Protein AF-R6Y1Z9-F1 (afdb_monomer_lite)

Radius of gyration: 27.14 Å; chains: 1; bounding box: 73×49×58 Å

pLDDT: mean 74.86, std 20.72, range [34.72, 96.06]

Secondary structure (DSSP, 8-state):
--HHHHHHHHHHHHTS---PPPP----GGGS-HHHHHHHHHSPTT-EEEEE-SS-EEEEEPPPHHHHHHHHHH-HHHHHHHHHHHHHHHHHHHHHHHHHH-TT----HHHHTTS-GGGT---TTSTT------------------------------------PPP----

Structure (mmCIF, N/CA/C/O backbone):
data_AF-R6Y1Z9-F1
#
_entry.id   AF-R6Y1Z9-F1
#
loop_
_atom_site.group_PDB
_atom_site.id
_atom_site.type_symbol
_atom_site.label_atom_id
_atom_site.label_alt_id
_atom_site.label_comp_id
_atom_site.label_asym_id
_atom_site.label_entity_id
_atom_site.label_seq_id
_atom_site.pdbx_PDB_ins_code
_atom_site.Cartn_x
_atom_site.Cartn_y
_atom_site.Cartn_z
_atom_site.occupancy
_atom_site.B_iso_or_equiv
_atom_site.auth_seq_id
_atom_site.auth_comp_id
_atom_site.auth_asym_id
_atom_site.auth_atom_id
_atom_site.pdbx_PDB_model_num
ATOM 1 N N . MET A 1 1 ? 20.986 -2.653 -18.087 1.00 69.12 1 MET A N 1
ATOM 2 C CA . MET A 1 1 ? 19.644 -2.172 -18.430 1.00 69.12 1 MET A CA 1
ATOM 3 C C . MET A 1 1 ? 18.737 -2.356 -17.237 1.00 69.12 1 MET A C 1
ATOM 5 O O . MET A 1 1 ? 18.150 -3.416 -17.048 1.00 69.12 1 MET A O 1
ATOM 9 N N . THR A 1 2 ? 18.732 -1.344 -16.380 1.00 83.06 2 THR A N 1
ATOM 10 C CA . THR A 1 2 ? 17.715 -1.120 -15.355 1.00 83.06 2 THR A CA 1
ATOM 11 C C . THR A 1 2 ? 16.434 -0.593 -16.012 1.00 83.06 2 THR A C 1
ATOM 13 O O . THR A 1 2 ? 16.417 -0.271 -17.202 1.00 83.06 2 THR A O 1
ATOM 16 N N . VAL A 1 3 ? 15.352 -0.484 -15.237 1.00 83.31 3 VAL A N 1
ATOM 17 C CA . VAL A 1 3 ? 14.101 0.124 -15.722 1.00 83.31 3 VAL A CA 1
ATOM 18 C C . VAL A 1 3 ? 14.282 1.625 -15.990 1.00 83.31 3 VAL A C 1
ATOM 20 O O . VAL A 1 3 ? 13.736 2.124 -16.967 1.00 83.31 3 VAL A O 1
ATOM 23 N N . SER A 1 4 ? 15.107 2.319 -15.194 1.00 85.56 4 SER A N 1
ATOM 24 C CA . SER A 1 4 ? 15.454 3.726 -15.436 1.00 85.56 4 SER A CA 1
ATOM 25 C C . SER A 1 4 ? 16.237 3.905 -16.741 1.00 85.56 4 SER A C 1
ATOM 27 O O . SER A 1 4 ? 15.819 4.693 -17.576 1.00 85.56 4 SER A O 1
ATOM 29 N N . GLU A 1 5 ? 17.283 3.099 -16.986 1.00 87.75 5 GLU A N 1
ATOM 30 C CA . GLU A 1 5 ? 18.050 3.128 -18.246 1.00 87.75 5 GLU A CA 1
ATOM 31 C C . GLU A 1 5 ? 17.131 2.913 -19.465 1.00 87.75 5 GLU A C 1
ATOM 33 O O . GLU A 1 5 ? 17.271 3.592 -20.476 1.00 87.75 5 GLU A O 1
ATOM 38 N N . ALA A 1 6 ? 16.147 2.009 -19.365 1.00 86.06 6 ALA A N 1
ATOM 39 C CA . ALA A 1 6 ? 15.175 1.775 -20.434 1.00 86.06 6 ALA A CA 1
ATOM 40 C C . ALA A 1 6 ? 14.177 2.932 -20.636 1.00 86.06 6 ALA A C 1
ATOM 42 O O . ALA A 1 6 ? 13.773 3.195 -21.770 1.00 86.06 6 ALA A O 1
ATOM 43 N N . ALA A 1 7 ? 13.782 3.625 -19.565 1.00 86.69 7 ALA A N 1
ATOM 44 C CA . ALA A 1 7 ? 12.929 4.808 -19.650 1.00 86.69 7 ALA A CA 1
ATOM 45 C C . ALA A 1 7 ? 13.679 6.015 -20.238 1.00 86.69 7 ALA A C 1
ATOM 47 O O . ALA A 1 7 ? 13.132 6.718 -21.087 1.00 86.69 7 ALA A O 1
ATOM 48 N N . ASP A 1 8 ? 14.942 6.208 -19.849 1.00 89.81 8 ASP A N 1
ATOM 49 C CA . ASP A 1 8 ? 15.810 7.281 -20.341 1.00 89.81 8 ASP A CA 1
ATOM 50 C C . ASP A 1 8 ? 16.142 7.102 -21.835 1.00 89.81 8 ASP A C 1
ATOM 52 O O . ASP A 1 8 ? 16.093 8.069 -22.602 1.00 89.81 8 ASP A O 1
ATOM 56 N N . ASP A 1 9 ? 16.402 5.865 -22.278 1.00 90.31 9 ASP A N 1
ATOM 57 C CA . ASP A 1 9 ? 16.591 5.531 -23.696 1.00 90.31 9 ASP A CA 1
ATOM 58 C C . ASP A 1 9 ? 15.307 5.784 -24.512 1.00 90.31 9 ASP A C 1
ATOM 60 O O . ASP A 1 9 ? 15.360 6.399 -25.580 1.00 90.31 9 ASP A O 1
ATOM 64 N N . TYR A 1 10 ? 14.134 5.381 -24.003 1.00 86.62 10 TYR A N 1
ATOM 65 C CA . TYR A 1 10 ? 12.846 5.627 -24.667 1.00 86.62 10 TYR A CA 1
ATOM 66 C C . TYR A 1 10 ? 12.502 7.124 -24.754 1.00 86.62 10 TYR A C 1
ATOM 68 O O . TYR A 1 10 ? 12.060 7.607 -25.801 1.00 86.62 10 TYR A O 1
ATOM 76 N N . ALA A 1 11 ? 12.738 7.884 -23.681 1.00 89.81 11 ALA A N 1
ATOM 77 C CA . ALA A 1 11 ? 12.583 9.336 -23.672 1.00 89.81 11 ALA A CA 1
ATOM 78 C C . ALA A 1 11 ? 13.521 10.000 -24.693 1.00 89.81 11 ALA A C 1
ATOM 80 O O . ALA A 1 11 ? 13.088 10.841 -25.483 1.00 89.81 11 ALA A O 1
ATOM 81 N N . SER A 1 12 ? 14.778 9.554 -24.754 1.00 90.44 12 SER A N 1
ATOM 82 C CA . SER A 1 12 ? 15.770 10.043 -25.717 1.00 90.44 12 SER A CA 1
ATOM 83 C C . SER A 1 12 ? 15.361 9.771 -27.170 1.00 90.44 12 SER A C 1
ATOM 85 O O . SER A 1 12 ? 15.440 10.673 -28.006 1.00 90.44 12 SER A O 1
ATOM 87 N N . GLU A 1 13 ? 14.873 8.565 -27.486 1.00 92.12 13 GLU A N 1
ATOM 88 C CA . GLU A 1 13 ? 14.412 8.212 -28.838 1.00 92.12 13 GLU A CA 1
ATOM 89 C C . GLU A 1 13 ? 13.140 8.979 -29.244 1.00 92.12 13 GLU A C 1
ATOM 91 O O . GLU A 1 13 ? 12.995 9.386 -30.399 1.00 92.12 13 GLU A O 1
ATOM 96 N N . THR A 1 14 ? 12.246 9.257 -28.291 1.00 88.19 14 THR A N 1
ATOM 97 C CA . THR A 1 14 ? 11.011 10.028 -28.526 1.00 88.19 14 THR A CA 1
ATOM 98 C C . THR A 1 14 ? 11.185 11.549 -28.426 1.00 88.19 14 THR A C 1
ATOM 100 O O . THR A 1 14 ? 10.237 12.284 -28.704 1.00 88.19 14 THR A O 1
ATOM 103 N N . SER A 1 15 ? 12.388 12.044 -28.096 1.00 87.81 15 SER A N 1
ATOM 104 C CA . SER A 1 15 ? 12.664 13.464 -27.793 1.00 87.81 15 SER A CA 1
ATOM 105 C C . SER A 1 15 ? 11.806 14.035 -26.648 1.00 87.81 15 SER A C 1
ATOM 107 O O . SER A 1 15 ? 11.467 15.220 -26.651 1.00 87.81 15 SER A O 1
ATOM 109 N N . GLY A 1 16 ? 11.440 13.180 -25.691 1.00 85.50 16 GLY A N 1
ATOM 110 C CA . GLY A 1 16 ? 10.724 13.523 -24.463 1.00 85.50 16 GLY A CA 1
ATOM 111 C C . GLY A 1 16 ? 11.633 13.559 -23.230 1.00 85.50 16 GLY A C 1
ATOM 112 O O . GLY A 1 16 ? 12.857 13.501 -23.329 1.00 85.50 16 GLY A O 1
ATOM 113 N N . GLU A 1 17 ? 11.011 13.637 -22.056 1.00 87.12 17 GLU A N 1
ATOM 114 C CA . GLU A 1 17 ? 11.666 13.509 -20.749 1.00 87.12 17 GLU A CA 1
ATOM 115 C C . GLU A 1 17 ? 11.282 12.170 -20.103 1.00 87.12 17 GLU A C 1
ATOM 117 O O . GLU A 1 17 ? 10.195 11.639 -20.347 1.00 87.12 17 GLU A O 1
ATOM 122 N N . SER A 1 18 ? 12.185 11.605 -19.301 1.00 86.44 18 SER A N 1
ATOM 123 C CA . SER A 1 18 ? 11.963 10.336 -18.606 1.00 86.44 18 SER A CA 1
ATOM 124 C C . SER A 1 18 ? 10.946 10.520 -17.482 1.00 86.44 18 SER A C 1
ATOM 126 O O . SER A 1 18 ? 11.210 11.196 -16.492 1.00 86.44 18 SER A O 1
ATOM 128 N N . THR A 1 19 ? 9.772 9.902 -17.616 1.00 86.38 19 THR A N 1
ATOM 129 C CA . THR A 1 19 ? 8.718 9.914 -16.586 1.00 86.38 19 THR A CA 1
ATOM 130 C C . THR A 1 19 ? 8.829 8.716 -15.637 1.00 86.38 19 THR A C 1
ATOM 132 O O . THR A 1 19 ? 7.817 8.224 -15.132 1.00 86.38 19 THR A O 1
ATOM 135 N N . TYR A 1 20 ? 10.037 8.177 -15.449 1.00 87.06 20 TYR A N 1
ATOM 136 C CA . TYR A 1 20 ? 10.275 7.064 -14.537 1.00 87.06 20 TYR A CA 1
ATOM 1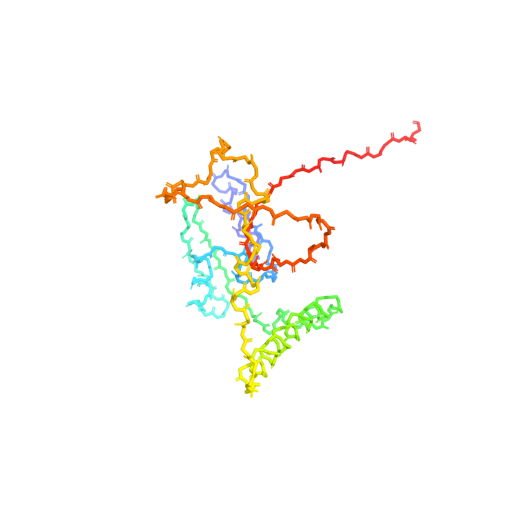37 C C . TYR A 1 20 ? 10.165 7.530 -13.084 1.00 87.06 20 TYR A C 1
ATOM 139 O O . TYR A 1 20 ? 10.922 8.389 -12.632 1.00 87.06 20 TYR A O 1
ATOM 147 N N . TYR A 1 21 ? 9.257 6.908 -12.337 1.00 83.69 21 TYR A N 1
ATOM 148 C CA . TYR A 1 21 ? 9.180 7.050 -10.890 1.00 83.69 21 TYR A CA 1
ATOM 149 C C . TYR A 1 21 ? 9.884 5.868 -10.229 1.00 83.69 21 TYR A C 1
ATOM 151 O O . TYR A 1 21 ? 9.638 4.711 -10.579 1.00 83.69 21 TYR A O 1
ATOM 159 N N . GLN A 1 22 ? 10.756 6.157 -9.262 1.00 84.50 22 GLN A N 1
ATOM 160 C CA . GLN A 1 22 ? 11.316 5.119 -8.403 1.00 84.50 22 GLN A CA 1
ATOM 161 C C . GLN A 1 22 ? 10.170 4.440 -7.627 1.00 84.50 22 GLN A C 1
ATOM 163 O O . GLN A 1 22 ? 9.265 5.141 -7.167 1.00 84.50 22 GLN A O 1
ATOM 168 N N . PRO A 1 23 ? 10.183 3.103 -7.471 1.00 82.88 23 PRO A N 1
ATOM 169 C CA . PRO A 1 23 ? 9.193 2.419 -6.654 1.00 82.88 23 PRO A CA 1
ATOM 170 C C . PRO A 1 23 ? 9.192 2.935 -5.214 1.00 82.88 23 PRO A C 1
ATOM 172 O O . PRO A 1 23 ? 10.250 3.198 -4.647 1.00 82.88 23 PRO A O 1
ATOM 175 N N . SER A 1 24 ? 7.999 3.042 -4.637 1.00 77.56 24 SER A N 1
ATOM 176 C CA . SER A 1 24 ? 7.768 3.407 -3.241 1.00 77.56 24 SER A CA 1
ATOM 177 C C . SER A 1 24 ? 6.552 2.631 -2.734 1.00 77.56 24 SER A C 1
ATOM 179 O O . SER A 1 24 ? 5.580 2.508 -3.491 1.00 77.56 24 SER A O 1
ATOM 181 N N . PRO A 1 25 ? 6.552 2.131 -1.487 1.00 78.62 25 PRO A N 1
ATOM 182 C CA . PRO A 1 25 ? 5.329 1.656 -0.856 1.00 78.62 25 PRO A CA 1
ATOM 183 C C . PRO A 1 25 ? 4.343 2.824 -0.709 1.00 78.62 25 PRO A C 1
ATOM 185 O O . PRO A 1 25 ? 4.727 3.929 -0.326 1.00 78.62 25 PRO A O 1
ATOM 188 N N . THR A 1 26 ? 3.072 2.575 -1.028 1.00 79.69 26 THR A N 1
ATOM 189 C CA . THR A 1 26 ? 1.969 3.545 -0.942 1.00 79.69 26 THR A CA 1
ATOM 190 C C . THR A 1 26 ? 0.683 2.777 -0.639 1.00 79.69 26 THR A C 1
ATOM 192 O O . THR A 1 26 ? 0.425 1.749 -1.266 1.00 79.69 26 THR A O 1
ATOM 195 N N . LYS A 1 27 ? -0.139 3.254 0.308 1.00 81.56 27 LYS A N 1
ATOM 196 C CA . LYS A 1 27 ? -1.437 2.626 0.623 1.00 81.56 27 LYS A CA 1
ATOM 197 C C . LYS A 1 27 ? -2.369 2.690 -0.596 1.00 81.56 27 LYS A C 1
ATOM 199 O O . LYS A 1 27 ? -2.419 3.721 -1.264 1.00 81.56 27 LYS A O 1
ATOM 204 N N . GLY A 1 28 ? -3.145 1.632 -0.851 1.00 82.31 28 GLY A N 1
ATOM 205 C CA . GLY A 1 28 ? -4.017 1.526 -2.035 1.00 82.31 28 GLY A CA 1
ATOM 206 C C . GLY A 1 28 ? -5.041 2.662 -2.184 1.00 82.31 28 GLY A C 1
ATOM 207 O O . GLY A 1 28 ? -5.359 3.062 -3.296 1.00 82.31 28 GLY A O 1
ATOM 208 N N . GLU A 1 29 ? -5.483 3.245 -1.071 1.00 84.19 29 GLU A N 1
ATOM 209 C CA . GLU A 1 29 ? -6.355 4.430 -1.014 1.00 84.19 29 GLU A CA 1
ATOM 210 C C . GLU A 1 29 ? -5.736 5.717 -1.607 1.00 84.19 29 GLU A C 1
ATOM 212 O O . GLU A 1 29 ? -6.463 6.635 -1.976 1.00 84.19 29 GLU A O 1
ATOM 217 N N . ASN A 1 30 ? -4.403 5.791 -1.715 1.00 87.69 30 ASN A N 1
ATOM 218 C CA . ASN A 1 30 ? -3.671 6.953 -2.233 1.00 87.69 30 ASN A CA 1
ATOM 219 C C . ASN A 1 30 ? -3.324 6.836 -3.731 1.00 87.69 30 ASN A C 1
ATOM 221 O O . ASN A 1 30 ? -2.667 7.722 -4.280 1.00 87.69 30 ASN A O 1
ATOM 225 N N . ILE A 1 31 ? -3.754 5.763 -4.405 1.00 88.75 31 ILE A N 1
ATOM 226 C CA . ILE A 1 31 ? -3.643 5.601 -5.862 1.00 88.75 31 ILE A CA 1
ATOM 227 C C . ILE A 1 31 ? -5.034 5.530 -6.499 1.00 88.75 31 ILE A C 1
ATOM 229 O O . ILE A 1 31 ? -6.026 5.224 -5.842 1.00 88.75 31 ILE A O 1
ATOM 233 N N . THR A 1 32 ? -5.130 5.829 -7.795 1.00 91.69 32 THR A N 1
ATOM 234 C CA . THR A 1 32 ? -6.407 5.717 -8.510 1.00 91.69 32 THR A CA 1
ATOM 235 C C . THR A 1 32 ? -6.843 4.255 -8.621 1.00 91.69 32 THR A C 1
ATOM 237 O O . THR A 1 32 ? -6.014 3.354 -8.776 1.00 91.69 32 THR A O 1
ATOM 240 N N . SER A 1 33 ? -8.157 4.022 -8.594 1.00 92.62 33 SER A N 1
ATOM 241 C CA . SER A 1 33 ? -8.781 2.696 -8.710 1.00 92.62 33 SER A CA 1
ATOM 242 C C . SER A 1 33 ? -8.247 1.869 -9.882 1.00 92.62 33 SER A C 1
ATOM 244 O O . SER A 1 33 ? -7.999 0.677 -9.748 1.00 92.62 33 SER A O 1
ATOM 246 N N . GLU A 1 34 ? -8.018 2.511 -11.021 1.00 94.12 34 GLU A N 1
ATOM 247 C CA . GLU A 1 34 ? -7.528 1.914 -12.257 1.00 94.12 34 GLU A CA 1
ATOM 248 C C . GLU A 1 34 ? -6.103 1.359 -12.101 1.00 94.12 34 GLU A C 1
ATOM 250 O O . GLU A 1 34 ? -5.798 0.287 -12.622 1.00 94.12 34 GLU A O 1
ATOM 255 N N . LEU A 1 35 ? -5.245 2.052 -11.340 1.00 91.75 35 LEU A N 1
ATOM 256 C CA . LEU A 1 35 ? -3.895 1.586 -11.015 1.00 91.75 35 LEU A CA 1
ATOM 257 C C . LEU A 1 35 ? -3.933 0.482 -9.950 1.00 91.75 35 LEU A C 1
ATOM 259 O O . LEU A 1 35 ? -3.214 -0.507 -10.083 1.00 91.75 35 LEU A O 1
ATOM 263 N N . ALA A 1 36 ? -4.793 0.616 -8.935 1.00 92.00 36 ALA A N 1
ATOM 264 C CA . ALA A 1 36 ? -4.970 -0.395 -7.892 1.00 92.00 36 ALA A CA 1
ATOM 265 C C . ALA A 1 36 ? -5.436 -1.736 -8.482 1.00 92.00 36 ALA A C 1
ATOM 267 O O . ALA A 1 36 ? -4.755 -2.746 -8.321 1.00 92.00 36 ALA A O 1
ATOM 268 N N . THR A 1 37 ? -6.523 -1.739 -9.258 1.00 93.31 37 THR A N 1
ATOM 269 C CA . THR A 1 37 ? -7.054 -2.944 -9.915 1.00 93.31 37 THR A CA 1
ATOM 270 C C . THR A 1 37 ? -6.049 -3.570 -10.888 1.00 93.31 37 THR A C 1
ATOM 272 O O . THR A 1 37 ? -5.957 -4.795 -10.976 1.00 93.31 37 THR A O 1
ATOM 275 N N . ALA A 1 38 ? -5.256 -2.761 -11.600 1.00 93.94 38 ALA A N 1
ATOM 276 C CA . ALA A 1 38 ? -4.203 -3.278 -12.472 1.00 93.94 38 ALA A CA 1
ATOM 277 C C . ALA A 1 38 ? -3.056 -3.947 -11.682 1.00 93.94 38 ALA A C 1
ATOM 279 O O . ALA A 1 38 ? -2.581 -5.004 -12.092 1.00 93.94 38 ALA A O 1
ATOM 280 N N . LEU A 1 39 ? -2.648 -3.396 -10.531 1.00 92.00 39 LEU A N 1
ATOM 281 C CA . LEU A 1 39 ? -1.661 -4.027 -9.640 1.00 92.00 39 LEU A CA 1
ATOM 282 C C . LEU A 1 39 ? -2.204 -5.282 -8.945 1.00 92.00 39 LEU A C 1
ATOM 284 O O . LEU A 1 39 ? -1.463 -6.247 -8.761 1.00 92.00 39 LEU A O 1
ATOM 288 N N . GLU A 1 40 ? -3.480 -5.305 -8.566 1.00 91.12 40 GLU A N 1
ATOM 289 C CA . GLU A 1 40 ? -4.129 -6.490 -7.994 1.00 91.12 40 GLU A CA 1
ATOM 290 C C . GLU A 1 40 ? -4.138 -7.653 -8.991 1.00 91.12 40 GLU A C 1
ATOM 292 O O . GLU A 1 40 ? -3.759 -8.765 -8.622 1.00 91.12 40 GLU A O 1
ATOM 297 N N . GLY A 1 41 ? -4.499 -7.381 -10.251 1.00 91.81 41 GLY A N 1
ATOM 298 C CA . GLY A 1 41 ? -4.587 -8.376 -11.323 1.00 91.81 41 GLY A CA 1
ATOM 299 C C . GLY A 1 41 ? -3.254 -8.854 -11.914 1.00 91.81 41 GLY A C 1
ATOM 300 O O . GLY A 1 41 ? -3.264 -9.852 -12.630 1.00 91.81 41 GLY A O 1
ATOM 301 N N . ALA A 1 42 ? -2.140 -8.172 -11.636 1.00 94.00 42 ALA A N 1
ATOM 302 C CA . ALA A 1 42 ? -0.805 -8.552 -12.107 1.00 94.00 42 ALA A CA 1
ATOM 303 C C . ALA A 1 42 ? -0.146 -9.629 -11.222 1.00 94.00 42 ALA A C 1
ATOM 305 O O . ALA A 1 42 ? -0.325 -9.637 -9.998 1.00 94.00 42 ALA A O 1
ATOM 306 N N . ASP A 1 43 ? 0.680 -10.489 -11.814 1.00 94.81 43 ASP A N 1
ATOM 307 C CA . ASP A 1 43 ? 1.573 -11.392 -11.078 1.00 94.81 43 ASP A CA 1
ATOM 308 C C . ASP A 1 43 ? 2.794 -10.641 -10.503 1.00 94.81 43 ASP A C 1
ATOM 310 O O . ASP A 1 43 ? 3.149 -9.536 -10.923 1.00 94.81 43 ASP A O 1
ATOM 314 N N . GLU A 1 44 ? 3.467 -11.219 -9.503 1.00 92.75 44 GLU A N 1
ATOM 315 C CA . GLU A 1 44 ? 4.662 -10.604 -8.912 1.00 92.75 44 GLU A CA 1
ATOM 316 C C . GLU A 1 44 ? 5.789 -10.450 -9.948 1.00 92.75 44 GLU A C 1
ATOM 318 O O . GLU A 1 44 ? 6.155 -11.385 -10.662 1.00 92.75 44 GLU A O 1
ATOM 323 N N . GLY A 1 45 ? 6.358 -9.247 -10.035 1.00 89.75 45 GLY A N 1
ATOM 324 C CA . GLY A 1 45 ? 7.393 -8.907 -11.003 1.00 89.75 45 GLY A CA 1
ATOM 325 C C . GLY A 1 45 ? 6.873 -8.616 -12.414 1.00 89.75 45 GLY A C 1
ATOM 326 O O . GLY A 1 45 ? 7.678 -8.153 -13.234 1.00 89.75 45 GLY A O 1
ATOM 327 N N . GLU A 1 46 ? 5.584 -8.838 -12.698 1.00 92.06 46 GLU A N 1
ATOM 328 C CA . GLU A 1 46 ? 4.935 -8.524 -13.974 1.00 92.06 46 GLU A CA 1
ATOM 329 C C . GLU A 1 46 ? 4.765 -7.009 -14.157 1.00 92.06 46 GLU A C 1
ATOM 331 O O . GLU A 1 46 ? 4.530 -6.265 -13.200 1.00 92.06 46 GLU A O 1
ATOM 336 N N . ALA A 1 47 ? 4.895 -6.552 -15.405 1.00 91.12 47 ALA A N 1
ATOM 337 C CA . ALA A 1 47 ? 4.581 -5.189 -15.811 1.00 91.12 47 ALA A CA 1
ATOM 338 C C . ALA A 1 47 ? 3.307 -5.176 -16.664 1.00 91.12 47 ALA A C 1
ATOM 340 O O . ALA A 1 47 ? 3.237 -5.855 -17.689 1.00 91.12 47 ALA A O 1
ATOM 341 N N . VAL A 1 48 ? 2.329 -4.372 -16.255 1.00 94.31 48 VAL A N 1
ATOM 342 C CA . VAL A 1 48 ? 1.026 -4.217 -16.909 1.00 94.31 48 VAL A CA 1
ATOM 343 C C . VAL A 1 48 ? 0.804 -2.767 -17.334 1.00 94.31 48 VAL A C 1
ATOM 345 O O . VAL A 1 48 ? 1.426 -1.839 -16.814 1.00 94.31 48 VAL A O 1
ATOM 348 N N . VAL A 1 49 ? -0.085 -2.569 -18.307 1.00 93.75 49 VAL A N 1
ATOM 349 C CA . VAL A 1 49 ? -0.489 -1.237 -18.772 1.00 93.75 49 VAL A CA 1
ATOM 350 C C . VAL A 1 49 ? -1.832 -0.886 -18.145 1.00 93.75 49 VAL A C 1
ATOM 352 O O . VAL A 1 49 ? -2.772 -1.674 -18.230 1.00 93.75 49 VAL A O 1
ATOM 355 N N . ALA A 1 50 ? -1.922 0.299 -17.550 1.00 93.88 50 ALA A N 1
ATOM 356 C CA . ALA A 1 50 ? -3.136 0.832 -16.949 1.00 93.88 50 ALA A CA 1
ATOM 357 C C . ALA A 1 50 ? -3.487 2.186 -17.579 1.00 93.88 50 ALA A C 1
ATOM 359 O O . ALA A 1 50 ? -2.630 3.058 -17.726 1.00 93.88 50 ALA A O 1
ATOM 360 N N . GLU A 1 51 ? -4.748 2.363 -17.960 1.00 94.25 51 GLU A N 1
ATOM 361 C CA . GLU A 1 51 ? -5.272 3.611 -18.517 1.00 94.25 51 GLU A CA 1
ATOM 362 C C . GLU A 1 51 ? -6.049 4.357 -17.432 1.00 94.25 51 GLU A C 1
ATOM 364 O O . GLU A 1 51 ? -6.971 3.804 -16.835 1.00 94.25 51 GLU A O 1
ATOM 369 N N . THR A 1 52 ? -5.678 5.609 -17.172 1.00 90.81 52 THR A N 1
ATOM 370 C CA . THR A 1 52 ? -6.464 6.534 -16.349 1.00 90.81 52 THR A CA 1
ATOM 371 C C . THR A 1 52 ? -7.108 7.594 -17.241 1.00 90.81 52 THR A C 1
ATOM 373 O O . THR A 1 52 ? -6.791 7.732 -18.421 1.00 90.81 52 THR A O 1
ATOM 376 N N . SER A 1 53 ? -7.978 8.424 -16.666 1.00 90.81 53 SER A N 1
ATOM 377 C CA . SER A 1 53 ? -8.603 9.552 -17.373 1.00 90.81 53 SER A CA 1
ATOM 378 C C . SER A 1 53 ? -7.619 10.610 -17.904 1.00 90.81 53 SER A C 1
ATOM 380 O O . SER A 1 53 ? -8.012 11.441 -18.725 1.00 90.81 53 SER A O 1
ATOM 382 N N . ASN A 1 54 ? -6.361 10.604 -17.443 1.00 87.94 54 ASN A N 1
ATOM 383 C CA . ASN A 1 54 ? -5.348 11.613 -17.759 1.00 87.94 54 ASN A CA 1
ATOM 384 C C . ASN A 1 54 ? -4.094 11.069 -18.467 1.00 87.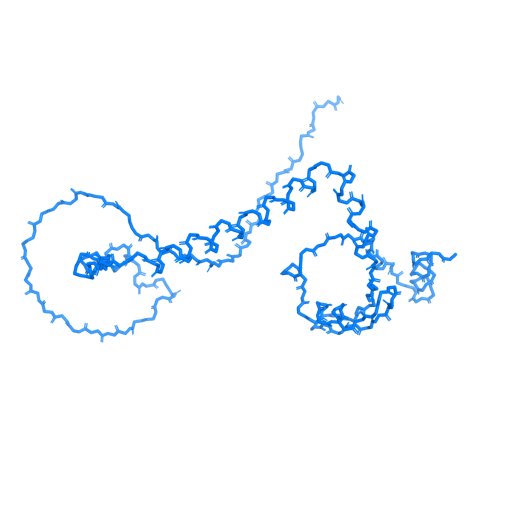94 54 ASN A C 1
ATOM 386 O O . ASN A 1 54 ? -3.401 11.860 -19.108 1.00 87.94 54 ASN A O 1
ATOM 390 N N . ALA A 1 55 ? -3.766 9.778 -18.342 1.00 88.50 55 ALA A N 1
ATOM 391 C CA . ALA A 1 55 ? -2.548 9.203 -18.911 1.00 88.50 55 ALA A CA 1
ATOM 392 C C . ALA A 1 55 ? -2.614 7.671 -19.057 1.00 88.50 55 ALA A C 1
ATOM 394 O O . ALA A 1 55 ? -3.447 6.993 -18.459 1.00 88.50 55 ALA A O 1
ATOM 395 N N . LEU A 1 56 ? -1.679 7.130 -19.841 1.00 91.56 56 LEU A N 1
ATOM 396 C CA . LEU A 1 56 ? -1.405 5.699 -19.924 1.00 91.56 56 LEU A CA 1
ATOM 397 C C . LEU A 1 56 ? -0.142 5.400 -19.106 1.00 91.56 56 LEU A C 1
ATOM 399 O O . LEU A 1 56 ? 0.911 5.977 -19.373 1.00 91.56 56 LEU A O 1
ATOM 403 N N . TYR A 1 57 ? -0.242 4.504 -18.130 1.00 90.19 57 TYR A N 1
ATOM 404 C CA . TYR A 1 57 ? 0.858 4.117 -17.250 1.00 90.19 57 TYR A CA 1
ATOM 405 C C . TYR A 1 57 ? 1.332 2.699 -17.562 1.00 90.19 57 TYR A C 1
ATOM 407 O O . TYR A 1 57 ? 0.526 1.804 -17.810 1.00 90.19 57 TYR A O 1
ATOM 415 N N . VAL A 1 58 ? 2.645 2.480 -17.485 1.00 90.62 58 VAL A N 1
ATOM 416 C CA . VAL A 1 58 ? 3.233 1.140 -17.374 1.00 90.62 58 VAL A CA 1
ATOM 417 C C . VAL A 1 58 ? 3.641 0.964 -15.920 1.00 90.62 58 VAL A C 1
ATOM 419 O O . VAL A 1 58 ? 4.515 1.681 -15.436 1.00 90.62 58 VAL A O 1
ATOM 422 N N . ILE A 1 59 ? 2.991 0.043 -15.218 1.00 90.88 59 ILE A N 1
ATOM 423 C CA . ILE A 1 59 ? 3.214 -0.209 -13.791 1.00 90.88 59 ILE A CA 1
ATOM 424 C C . ILE A 1 59 ? 3.712 -1.633 -13.593 1.00 90.88 59 ILE A C 1
ATOM 426 O O . ILE A 1 59 ? 3.329 -2.539 -14.330 1.00 90.88 59 ILE A O 1
ATOM 430 N N . ARG A 1 60 ? 4.581 -1.838 -12.603 1.00 90.88 60 ARG A N 1
ATOM 431 C CA . ARG A 1 60 ? 5.162 -3.146 -12.298 1.00 90.88 60 ARG A CA 1
ATOM 432 C C . ARG A 1 60 ? 4.864 -3.520 -10.858 1.00 90.88 60 ARG A C 1
ATOM 434 O O . ARG A 1 60 ? 5.192 -2.754 -9.956 1.00 90.88 60 ARG A O 1
ATOM 441 N N . LYS A 1 61 ? 4.297 -4.705 -10.643 1.00 91.81 61 LYS A N 1
ATOM 442 C CA . LYS A 1 61 ? 4.104 -5.249 -9.297 1.00 91.81 61 LYS A CA 1
ATOM 443 C C . LYS A 1 61 ? 5.452 -5.714 -8.756 1.00 91.81 61 LYS A C 1
ATOM 445 O O . LYS A 1 61 ? 6.168 -6.451 -9.434 1.00 91.81 61 LYS A O 1
ATOM 450 N N . LEU A 1 62 ? 5.818 -5.267 -7.562 1.00 90.75 62 LEU A N 1
ATOM 451 C CA . LEU A 1 62 ? 7.030 -5.714 -6.875 1.00 90.75 62 LEU A CA 1
ATOM 452 C C . LEU A 1 62 ? 6.695 -6.764 -5.814 1.00 90.75 62 LEU A C 1
ATOM 454 O O . LEU A 1 62 ? 5.531 -6.943 -5.457 1.00 90.75 62 LEU A O 1
ATOM 458 N N . SER A 1 63 ? 7.729 -7.458 -5.338 1.00 90.50 63 SER A N 1
ATOM 459 C CA . SER A 1 63 ? 7.629 -8.398 -4.223 1.00 90.50 63 SER A CA 1
ATOM 460 C C . SER A 1 63 ? 7.173 -7.667 -2.963 1.00 90.50 63 SER A C 1
ATOM 462 O O . SER A 1 63 ? 7.776 -6.677 -2.546 1.00 90.50 63 SER A O 1
ATOM 464 N N . ILE A 1 64 ? 6.097 -8.170 -2.355 1.00 88.12 64 ILE A N 1
ATOM 465 C CA . ILE A 1 64 ? 5.617 -7.681 -1.056 1.00 88.12 64 ILE A CA 1
ATOM 466 C C . ILE A 1 64 ? 6.593 -8.098 0.052 1.00 88.12 64 ILE A C 1
ATOM 468 O O . ILE A 1 64 ? 6.735 -7.374 1.030 1.00 88.12 64 ILE A O 1
ATOM 472 N N . ALA A 1 65 ? 7.295 -9.227 -0.110 1.00 90.06 65 ALA A N 1
ATOM 473 C CA . ALA A 1 65 ? 8.315 -9.661 0.839 1.00 90.06 65 ALA A CA 1
ATOM 474 C C . ALA A 1 65 ? 9.511 -8.695 0.848 1.00 90.06 65 ALA A C 1
ATOM 476 O O . ALA A 1 65 ? 9.903 -8.237 1.912 1.00 90.06 65 ALA A O 1
ATOM 477 N N . ASP A 1 66 ? 10.010 -8.302 -0.328 1.00 88.69 66 ASP A N 1
ATOM 478 C CA . ASP A 1 66 ? 11.142 -7.373 -0.455 1.00 88.69 66 ASP A CA 1
ATOM 479 C C . ASP A 1 66 ? 10.781 -5.989 0.121 1.00 88.69 66 ASP A C 1
ATOM 481 O O . ASP A 1 66 ? 11.595 -5.356 0.789 1.00 88.69 66 ASP A O 1
ATOM 485 N N . ALA A 1 67 ? 9.543 -5.531 -0.106 1.00 84.94 67 ALA A N 1
ATOM 486 C CA . ALA A 1 67 ? 9.033 -4.287 0.472 1.00 84.94 67 ALA A CA 1
ATOM 487 C C . ALA A 1 67 ? 8.824 -4.385 1.995 1.00 84.94 67 ALA A C 1
ATOM 489 O O . ALA A 1 67 ? 9.037 -3.407 2.707 1.00 84.94 67 ALA A O 1
ATOM 490 N N . TYR A 1 68 ? 8.422 -5.550 2.512 1.00 87.75 68 TYR A N 1
ATOM 491 C CA . TYR A 1 68 ? 8.300 -5.776 3.951 1.00 87.75 68 TYR A CA 1
ATOM 492 C C . TYR A 1 68 ? 9.670 -5.839 4.639 1.00 87.75 68 TYR A C 1
ATOM 494 O O . TYR A 1 68 ? 9.810 -5.268 5.714 1.00 87.75 68 TYR A O 1
ATOM 502 N N . ASP A 1 69 ? 10.687 -6.445 4.018 1.00 90.62 69 ASP A N 1
ATOM 503 C CA . ASP A 1 69 ? 12.065 -6.446 4.532 1.00 90.62 69 ASP A CA 1
ATOM 504 C C . ASP A 1 69 ? 12.618 -5.007 4.667 1.00 90.62 69 ASP A C 1
ATOM 506 O O . ASP A 1 69 ? 13.346 -4.706 5.615 1.00 90.62 69 ASP A O 1
ATOM 510 N N . GLU A 1 70 ? 12.253 -4.097 3.752 1.00 86.69 70 GLU A N 1
ATOM 511 C CA . GLU A 1 70 ? 12.585 -2.664 3.841 1.00 86.69 70 GLU A CA 1
ATOM 512 C C . GLU A 1 70 ? 11.816 -1.961 4.975 1.00 86.69 70 GLU A C 1
ATOM 514 O O . GLU A 1 70 ? 12.417 -1.208 5.741 1.00 86.69 70 GLU A O 1
ATOM 519 N N . VAL A 1 71 ? 10.523 -2.264 5.150 1.00 87.88 71 VAL A N 1
ATOM 520 C CA . VAL A 1 71 ? 9.704 -1.744 6.262 1.00 87.88 71 VAL A CA 1
ATOM 521 C C . VAL A 1 71 ? 10.167 -2.277 7.624 1.00 87.88 71 VAL A C 1
ATOM 523 O O . VAL A 1 71 ? 10.178 -1.519 8.583 1.00 87.88 71 VAL A O 1
ATOM 526 N N . GLU A 1 72 ? 10.577 -3.544 7.748 1.00 89.88 72 GLU A N 1
ATOM 527 C CA . GLU A 1 72 ? 11.109 -4.112 9.002 1.00 89.88 72 GLU A CA 1
ATOM 528 C C . GLU A 1 72 ? 12.487 -3.524 9.360 1.00 89.88 72 GLU A C 1
ATOM 530 O O . GLU A 1 72 ? 12.832 -3.412 10.539 1.00 89.88 72 GLU A O 1
ATOM 535 N N . ALA A 1 73 ? 13.272 -3.112 8.359 1.00 91.88 73 ALA A N 1
ATOM 536 C CA . ALA A 1 73 ? 14.556 -2.446 8.563 1.00 91.88 73 ALA A CA 1
ATOM 537 C C . ALA A 1 73 ? 14.433 -0.969 9.001 1.00 91.88 73 ALA A C 1
ATOM 539 O O . ALA A 1 73 ? 15.402 -0.421 9.537 1.00 91.88 73 ALA A O 1
ATOM 540 N N . ASP A 1 74 ? 13.276 -0.333 8.793 1.00 91.81 74 ASP A N 1
ATOM 541 C CA . ASP A 1 74 ? 12.995 1.065 9.130 1.00 91.81 74 ASP A CA 1
ATOM 542 C C . ASP A 1 74 ? 12.011 1.161 10.313 1.00 91.81 74 ASP A C 1
ATOM 544 O O . ASP A 1 74 ? 10.824 0.855 10.205 1.00 91.81 74 ASP A O 1
ATOM 548 N N . GLU A 1 75 ? 12.511 1.595 11.475 1.00 93.94 75 GLU A N 1
ATOM 549 C CA . GLU A 1 75 ? 11.723 1.642 12.715 1.00 93.94 75 GLU A CA 1
ATOM 550 C C . GLU A 1 75 ? 10.498 2.572 12.612 1.00 93.94 75 GLU A C 1
ATOM 552 O O . GLU A 1 75 ? 9.443 2.236 13.152 1.00 93.94 75 GLU A O 1
ATOM 557 N N . ASP A 1 76 ? 10.591 3.693 11.889 1.00 93.44 76 ASP A N 1
ATOM 558 C CA . ASP A 1 76 ? 9.484 4.645 11.748 1.00 93.44 76 ASP A CA 1
ATOM 559 C C . ASP A 1 76 ? 8.382 4.076 10.834 1.00 93.44 76 ASP A C 1
ATOM 561 O O . ASP A 1 76 ? 7.193 4.165 11.160 1.00 93.44 76 ASP A O 1
ATOM 565 N N . GLN A 1 77 ? 8.758 3.426 9.725 1.00 88.94 77 GLN A N 1
ATOM 566 C CA . GLN A 1 77 ? 7.816 2.740 8.832 1.00 88.94 77 GLN A CA 1
ATOM 567 C C . GLN A 1 77 ? 7.148 1.545 9.526 1.00 88.94 77 GLN A C 1
ATOM 569 O O . GLN A 1 77 ? 5.923 1.398 9.452 1.00 88.94 77 GLN A O 1
ATOM 574 N N . TYR A 1 78 ? 7.917 0.730 10.254 1.00 91.56 78 TYR A N 1
ATOM 575 C CA . TYR A 1 78 ? 7.389 -0.389 11.035 1.00 91.56 78 TYR A CA 1
ATOM 576 C C . TYR A 1 78 ? 6.412 0.077 12.126 1.00 91.56 78 TYR A C 1
ATOM 578 O O . TYR A 1 78 ? 5.328 -0.494 12.276 1.00 91.56 78 TYR A O 1
ATOM 586 N N . ILE A 1 79 ? 6.751 1.139 12.869 1.00 94.44 79 ILE A N 1
ATOM 587 C CA . ILE A 1 79 ? 5.859 1.730 13.878 1.00 94.44 79 ILE A CA 1
ATOM 588 C C . ILE A 1 79 ? 4.591 2.284 13.225 1.00 94.44 79 ILE A C 1
ATOM 590 O O . ILE A 1 79 ? 3.507 2.072 13.771 1.00 94.44 79 ILE A O 1
ATOM 594 N N . SER A 1 80 ? 4.692 2.945 12.066 1.00 91.38 80 SER A N 1
ATOM 595 C CA . SER A 1 80 ? 3.521 3.444 11.334 1.00 91.38 80 SER A CA 1
ATOM 596 C C . SER A 1 80 ? 2.583 2.305 10.927 1.00 91.38 80 SER A C 1
ATOM 598 O O . SER A 1 80 ? 1.389 2.371 11.217 1.00 91.38 80 SER A O 1
ATOM 600 N N . LEU A 1 81 ? 3.114 1.237 10.321 1.00 89.94 81 LEU A N 1
ATOM 601 C CA . LEU A 1 81 ? 2.329 0.066 9.920 1.00 89.94 81 LEU A CA 1
ATOM 602 C C . LEU A 1 81 ? 1.669 -0.616 11.129 1.00 89.94 81 LEU A C 1
ATOM 604 O O . LEU A 1 81 ? 0.489 -0.963 11.091 1.00 89.94 81 LEU A O 1
ATOM 608 N N . LEU A 1 82 ? 2.409 -0.775 12.230 1.00 94.00 82 LEU A N 1
ATOM 609 C CA . LEU A 1 82 ? 1.878 -1.358 13.460 1.00 94.00 82 LEU A CA 1
ATOM 610 C C . LEU A 1 82 ? 0.793 -0.475 14.097 1.00 94.00 82 LEU A C 1
ATOM 612 O O . LEU A 1 82 ? -0.169 -1.003 14.656 1.00 94.00 82 LEU A O 1
ATOM 616 N N . ALA A 1 83 ? 0.929 0.850 14.025 1.00 94.44 83 ALA A N 1
ATOM 617 C CA . ALA A 1 83 ? -0.070 1.791 14.519 1.00 94.44 83 ALA A CA 1
ATOM 618 C C . ALA A 1 83 ? -1.362 1.736 13.690 1.00 94.44 83 ALA A C 1
ATOM 620 O O . ALA A 1 83 ? -2.437 1.685 14.286 1.00 94.44 83 ALA A O 1
ATOM 621 N N . ASP A 1 84 ? -1.260 1.669 12.358 1.00 91.12 84 ASP A N 1
ATOM 622 C CA . ASP A 1 84 ? -2.401 1.476 11.454 1.00 91.12 84 ASP A CA 1
ATOM 623 C C . ASP A 1 84 ? -3.156 0.176 11.799 1.00 91.12 84 ASP A C 1
ATOM 625 O O . ASP A 1 84 ? -4.329 0.218 12.179 1.00 91.12 84 ASP A O 1
ATOM 629 N N . MET A 1 85 ? -2.456 -0.969 11.804 1.00 92.56 85 MET A N 1
ATOM 630 C CA . MET A 1 85 ? -3.048 -2.280 12.121 1.00 92.56 85 MET A CA 1
ATOM 631 C C . MET A 1 85 ? -3.721 -2.317 13.501 1.00 92.56 85 MET A C 1
ATOM 633 O O . MET A 1 85 ? -4.758 -2.957 13.681 1.00 92.56 85 MET A O 1
ATOM 637 N N . LYS A 1 86 ? -3.140 -1.640 14.502 1.00 96.06 86 LYS A N 1
ATOM 638 C CA . LYS A 1 86 ? -3.716 -1.565 15.853 1.00 96.06 86 LYS A CA 1
ATOM 639 C C . LYS A 1 86 ? -4.857 -0.567 15.983 1.00 96.06 86 LYS A C 1
ATOM 641 O O . LYS A 1 86 ? -5.704 -0.755 16.856 1.00 96.06 86 LYS A O 1
ATOM 646 N N . GLY A 1 87 ? -4.890 0.465 15.146 1.00 95.19 87 GLY A N 1
ATOM 647 C CA . GLY A 1 87 ? -6.022 1.377 15.030 1.00 95.19 87 GLY A CA 1
ATOM 648 C C . GLY A 1 87 ? -7.259 0.651 14.509 1.00 95.19 87 GLY A C 1
ATOM 649 O O . GLY A 1 87 ? -8.321 0.750 15.122 1.00 95.19 87 GLY A O 1
ATOM 650 N N . GLU A 1 88 ? -7.093 -0.141 13.448 1.00 93.00 88 GLU A N 1
ATOM 651 C CA . GLU A 1 88 ? -8.141 -0.999 12.879 1.00 93.00 88 GLU A CA 1
ATOM 652 C C . GLU A 1 88 ? -8.619 -2.058 13.891 1.00 93.00 88 GLU A C 1
ATOM 654 O O . GLU A 1 88 ? -9.805 -2.091 14.221 1.00 93.00 88 GLU A O 1
ATOM 659 N N . GLU A 1 89 ? -7.699 -2.836 14.487 1.00 94.06 89 GLU A N 1
ATOM 660 C CA . GLU A 1 89 ? -8.001 -3.838 15.531 1.00 94.06 89 GLU A CA 1
ATOM 661 C C . GLU A 1 89 ? -8.806 -3.233 16.699 1.00 94.06 89 GLU A C 1
ATOM 663 O O . GLU A 1 89 ? -9.774 -3.825 17.184 1.00 94.06 89 GLU A O 1
ATOM 668 N N . PHE A 1 90 ? -8.423 -2.035 17.155 1.00 96.00 90 PHE A N 1
ATOM 669 C CA . PHE A 1 90 ? -9.118 -1.335 18.233 1.00 96.00 90 PHE A CA 1
ATOM 670 C C . PHE A 1 90 ? -10.506 -0.837 17.813 1.00 96.00 90 PHE A C 1
ATOM 672 O O . PHE A 1 90 ? -11.453 -0.962 18.592 1.00 96.00 90 PHE A O 1
ATOM 679 N N . ASN A 1 91 ? -10.638 -0.281 16.607 1.00 94.44 91 ASN A N 1
ATOM 680 C CA . ASN A 1 91 ? -11.910 0.206 16.084 1.00 94.44 91 ASN A CA 1
ATOM 681 C C . ASN A 1 91 ? -12.931 -0.933 15.947 1.00 94.44 91 ASN A C 1
ATOM 683 O O . ASN A 1 91 ? -14.052 -0.808 16.442 1.00 94.44 91 ASN A O 1
ATOM 687 N N . ASP A 1 92 ? -12.523 -2.061 15.365 1.00 94.25 92 ASP A N 1
ATOM 688 C CA . ASP A 1 92 ? -13.378 -3.237 15.192 1.00 94.25 92 ASP A CA 1
ATOM 689 C C . ASP A 1 92 ? -13.795 -3.836 16.540 1.00 94.25 92 ASP A C 1
ATOM 691 O O . ASP A 1 92 ? -14.977 -4.111 16.758 1.00 94.25 92 ASP A O 1
ATOM 695 N N . TYR A 1 93 ? -12.861 -3.946 17.493 1.00 93.94 93 TYR A N 1
ATOM 696 C CA . TYR A 1 93 ? -13.168 -4.382 18.858 1.00 93.94 93 TYR A CA 1
ATOM 697 C C . TYR A 1 93 ? -14.176 -3.454 19.555 1.00 93.94 93 TYR A C 1
ATOM 699 O O . TYR A 1 93 ? -15.116 -3.924 20.200 1.00 93.94 93 TYR A O 1
ATOM 707 N N . VAL A 1 94 ? -14.017 -2.132 19.433 1.00 93.81 94 VAL A N 1
ATOM 708 C CA . VAL A 1 94 ? -14.969 -1.166 20.006 1.00 93.81 94 VAL A CA 1
ATOM 709 C C . VAL A 1 94 ? -16.334 -1.266 19.323 1.00 93.81 94 VAL A C 1
ATOM 711 O O . VAL A 1 94 ? -17.349 -1.191 20.015 1.00 93.81 94 VAL A O 1
ATOM 714 N N . LEU A 1 95 ? -16.382 -1.482 18.006 1.00 90.75 95 LEU A N 1
ATOM 715 C CA . LEU A 1 95 ? -17.623 -1.652 17.250 1.00 90.75 95 LEU A CA 1
ATOM 716 C C . LEU A 1 95 ? -18.375 -2.931 17.660 1.00 90.75 95 LEU A C 1
ATOM 718 O O . LEU A 1 95 ? -19.582 -2.877 17.900 1.00 90.75 95 LEU A O 1
ATOM 722 N N . GLU A 1 96 ? -17.678 -4.065 17.778 1.00 90.88 96 GLU A N 1
ATOM 723 C CA . GLU A 1 96 ? -18.252 -5.336 18.241 1.00 90.88 96 GLU 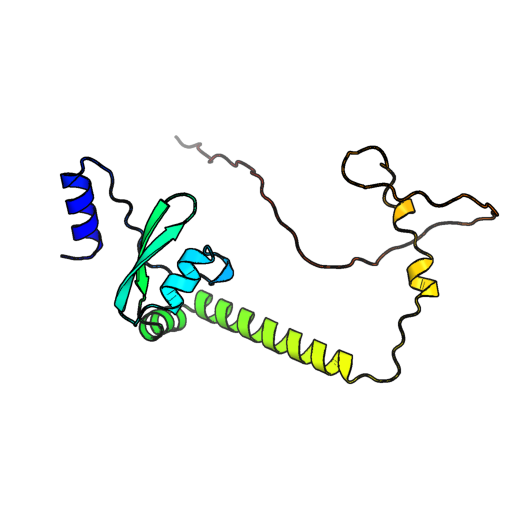A CA 1
ATOM 724 C C . GLU A 1 96 ? -18.792 -5.201 19.672 1.00 90.88 96 GLU A C 1
ATOM 726 O O . GLU A 1 96 ? -19.933 -5.573 19.956 1.00 90.88 96 GLU A O 1
ATOM 731 N N . GLN A 1 97 ? -18.015 -4.587 20.569 1.00 89.44 97 GLN A N 1
ATOM 732 C CA . GLN A 1 97 ? -18.444 -4.370 21.949 1.00 89.44 97 GLN A CA 1
ATOM 733 C C . GLN A 1 97 ? -19.607 -3.375 22.051 1.00 89.44 97 GLN A C 1
ATOM 735 O O . GLN A 1 97 ? -20.506 -3.571 22.862 1.00 89.44 97 GLN A O 1
ATOM 740 N N . ALA A 1 98 ? -19.657 -2.337 21.214 1.00 85.38 98 ALA A N 1
ATOM 741 C CA . ALA A 1 98 ? -20.796 -1.422 21.170 1.00 85.38 98 ALA A CA 1
ATOM 742 C C . ALA A 1 98 ? -22.093 -2.128 20.728 1.00 85.38 98 ALA A C 1
ATOM 744 O O . ALA A 1 98 ? -23.162 -1.808 21.244 1.00 85.38 98 ALA A O 1
ATOM 745 N N . GLN A 1 99 ? -22.005 -3.113 19.827 1.00 84.00 99 GLN A N 1
ATOM 746 C CA . GLN A 1 99 ? -23.146 -3.948 19.429 1.00 84.00 99 GLN A CA 1
ATOM 747 C C . GLN A 1 99 ? -23.556 -4.961 20.512 1.00 84.00 99 GLN A C 1
ATOM 749 O O . GLN A 1 99 ? -24.731 -5.318 20.591 1.00 84.00 99 GLN A O 1
ATOM 754 N N . SER A 1 100 ? -22.618 -5.421 21.349 1.00 80.94 100 SER A N 1
ATOM 755 C CA . SER A 1 100 ? -22.883 -6.395 22.421 1.00 80.94 100 SER A CA 1
ATOM 756 C C . SER A 1 100 ? -23.507 -5.783 23.688 1.00 80.94 100 SER A C 1
ATOM 758 O O . SER A 1 100 ? -24.053 -6.510 24.523 1.00 80.94 100 SER A O 1
ATOM 760 N N . VAL A 1 101 ? -23.464 -4.454 23.841 1.00 82.88 101 VAL A N 1
ATOM 761 C CA . VAL A 1 101 ? -24.030 -3.738 24.995 1.00 82.88 101 VAL A CA 1
ATOM 762 C C . VAL A 1 101 ? -25.551 -3.587 24.860 1.00 82.88 101 VAL A C 1
ATOM 764 O O . VAL A 1 101 ? -26.076 -2.638 24.278 1.00 82.88 101 VAL A O 1
ATOM 767 N N . GLU A 1 102 ? -26.284 -4.518 25.469 1.00 75.62 102 GLU A N 1
ATOM 768 C CA . GLU A 1 102 ? -27.738 -4.421 25.627 1.00 75.62 102 GLU A CA 1
ATOM 769 C C . GLU A 1 102 ? -28.145 -3.316 26.626 1.00 75.62 102 GLU A C 1
ATOM 771 O O . GLU A 1 102 ? -27.502 -3.098 27.655 1.00 75.62 102 GLU A O 1
ATOM 776 N N . GLY A 1 103 ? -29.275 -2.649 26.360 1.00 75.31 103 GLY A N 1
ATOM 777 C CA . GLY A 1 103 ? -29.903 -1.699 27.292 1.00 75.31 103 GLY A CA 1
ATOM 778 C C . GLY A 1 103 ? -29.449 -0.238 27.184 1.00 75.31 103 GLY A C 1
ATOM 779 O O . GLY A 1 103 ? -29.875 0.582 27.998 1.00 75.31 103 GLY A O 1
ATOM 780 N N . VAL A 1 104 ? -28.632 0.113 26.186 1.00 76.00 104 VAL A N 1
ATOM 781 C CA . VAL A 1 104 ? -28.314 1.510 25.845 1.00 76.00 104 VAL A CA 1
ATOM 782 C C . VAL A 1 104 ? -29.222 1.977 24.706 1.00 76.00 104 VAL A C 1
ATOM 784 O O . VAL A 1 104 ? -29.058 1.574 23.559 1.00 76.00 104 VAL A O 1
ATOM 787 N N . GLU A 1 105 ? -30.178 2.852 25.018 1.00 80.31 105 GLU A N 1
ATOM 788 C CA . GLU A 1 105 ? -31.048 3.499 24.029 1.00 80.31 105 GLU A CA 1
ATOM 789 C C . GLU A 1 105 ? -30.639 4.965 23.824 1.00 80.31 105 GLU A C 1
ATOM 791 O O . GLU A 1 105 ? -30.470 5.723 24.784 1.00 80.31 105 GLU A O 1
ATOM 796 N N . LEU A 1 106 ? -30.525 5.398 22.564 1.00 80.00 106 LEU A N 1
ATOM 797 C CA . LEU A 1 106 ? -30.343 6.813 22.239 1.00 80.00 106 LEU A CA 1
ATOM 798 C C . LEU A 1 106 ? -31.606 7.598 22.606 1.00 80.00 106 LEU A C 1
ATOM 800 O O . LEU A 1 106 ? -32.671 7.399 22.020 1.00 80.00 106 LEU A O 1
ATOM 804 N N . ASN A 1 107 ? -31.476 8.556 23.527 1.00 84.25 107 ASN A N 1
ATOM 805 C CA . ASN A 1 107 ? -32.548 9.492 23.852 1.00 84.25 107 ASN A CA 1
ATOM 806 C C . ASN A 1 107 ? -32.728 10.511 22.711 1.00 84.25 107 ASN A C 1
ATOM 808 O O . ASN A 1 107 ? -32.239 11.642 22.770 1.00 84.25 107 ASN A O 1
ATOM 812 N N . GLN A 1 108 ? -33.446 10.097 21.665 1.00 82.81 108 GLN A N 1
ATOM 813 C CA . GLN A 1 108 ? -33.724 10.914 20.481 1.00 82.81 108 GLN A CA 1
ATOM 814 C C . GLN A 1 108 ? -34.404 12.242 20.837 1.00 82.81 108 GLN A C 1
ATOM 816 O O . GLN A 1 108 ? -34.141 13.248 20.190 1.00 82.81 108 GLN A O 1
ATOM 821 N N . SER A 1 109 ? -35.222 12.291 21.893 1.00 83.06 109 SER A N 1
ATOM 822 C CA . SER A 1 109 ? -35.843 13.535 22.367 1.00 83.06 109 SER A CA 1
ATOM 823 C C . SER A 1 109 ? -34.804 14.567 22.822 1.00 83.06 109 SER A C 1
ATOM 825 O O . SER A 1 109 ? -34.956 15.753 22.539 1.00 83.06 109 SER A O 1
ATOM 827 N N . ALA A 1 110 ? -33.727 14.129 23.485 1.00 82.06 110 ALA A N 1
ATOM 828 C CA . ALA A 1 110 ? -32.624 15.006 23.876 1.00 82.06 110 ALA A CA 1
ATOM 829 C C . ALA A 1 110 ? -31.782 15.443 22.665 1.00 82.06 110 ALA A C 1
ATOM 831 O O . ALA A 1 110 ? -31.502 16.630 22.526 1.00 82.06 110 ALA A O 1
ATOM 832 N N . MET A 1 111 ? -31.448 14.522 21.750 1.00 81.50 111 MET A N 1
ATOM 833 C CA . MET A 1 111 ? -30.712 14.855 20.517 1.00 81.50 111 MET A CA 1
ATOM 834 C C . MET A 1 111 ? -31.484 15.862 19.646 1.00 81.50 111 MET A C 1
ATOM 836 O O . MET A 1 111 ? -30.946 16.898 19.269 1.00 81.50 111 MET A O 1
ATOM 840 N N . ASN A 1 112 ? -32.780 15.627 19.424 1.00 80.50 112 ASN A N 1
ATOM 841 C CA . ASN A 1 112 ? -33.649 16.481 18.607 1.00 80.50 112 ASN A CA 1
ATOM 842 C C . ASN A 1 112 ? -34.002 17.832 19.263 1.00 80.50 112 ASN A C 1
ATOM 844 O O . ASN A 1 112 ? -34.610 18.686 18.615 1.00 80.50 112 ASN A O 1
ATOM 848 N N . THR A 1 113 ? -33.643 18.050 20.535 1.00 82.00 113 THR A N 1
ATOM 849 C CA . THR A 1 113 ? -33.820 19.355 21.199 1.00 82.00 113 THR A CA 1
ATOM 850 C C . THR A 1 113 ? -32.866 20.402 20.612 1.00 82.00 113 THR A C 1
ATOM 852 O O . THR A 1 113 ? -33.228 21.573 20.487 1.00 82.00 113 THR A O 1
ATOM 855 N N . VAL A 1 114 ? -31.666 19.985 20.195 1.00 78.56 114 VAL A N 1
ATOM 856 C CA . VAL A 1 114 ? -30.655 20.866 19.602 1.00 78.56 114 VAL A CA 1
ATOM 857 C C . VAL A 1 114 ? -30.862 20.928 18.088 1.00 78.56 114 VAL A C 1
ATOM 859 O O . VAL A 1 114 ? -30.350 20.111 17.328 1.00 78.56 114 VAL A O 1
ATOM 862 N N . LYS A 1 115 ? -31.638 21.912 17.626 1.00 78.12 115 LYS A N 1
ATOM 863 C CA . LYS A 1 115 ? -31.875 22.114 16.189 1.00 78.12 115 LYS A CA 1
ATOM 864 C C . LYS A 1 115 ? -30.608 22.634 15.512 1.00 78.12 115 LYS A C 1
ATOM 866 O O . LYS A 1 115 ? -30.184 23.748 15.790 1.00 78.12 115 LYS A O 1
ATOM 871 N N . LEU A 1 116 ? -30.061 21.898 14.544 1.00 72.31 116 LEU A N 1
ATOM 872 C CA . LEU A 1 116 ? -28.874 22.322 13.780 1.00 72.31 116 LEU A CA 1
ATOM 873 C C . LEU A 1 116 ? -29.052 23.704 13.105 1.00 72.31 116 LEU A C 1
ATOM 875 O O . LEU A 1 116 ? -28.099 24.470 12.958 1.00 72.31 116 LEU A O 1
ATOM 879 N N . SER A 1 117 ? -30.298 24.077 12.792 1.00 70.56 117 SER A N 1
ATOM 880 C CA . SER A 1 117 ? -30.684 25.399 12.284 1.00 70.56 117 SER A CA 1
ATOM 881 C C . SER A 1 117 ? -30.435 26.569 13.249 1.00 70.56 117 SER A C 1
ATOM 883 O O . SER A 1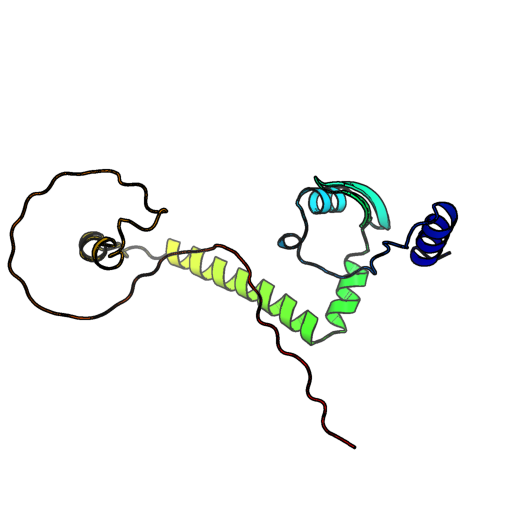 117 ? -30.486 27.709 12.808 1.00 70.56 117 SER A O 1
ATOM 885 N N . SER A 1 118 ? -30.182 26.343 14.548 1.00 72.62 118 SER A N 1
ATOM 886 C CA . SER A 1 118 ? -29.759 27.418 15.465 1.00 72.62 118 SER A CA 1
ATOM 887 C C . SER A 1 118 ? -28.264 27.732 15.370 1.00 72.62 118 SER A C 1
ATOM 889 O O . SER A 1 118 ? -27.840 28.793 15.817 1.00 72.62 118 SER A O 1
ATOM 891 N N . PHE A 1 119 ? -27.467 26.825 14.794 1.00 71.25 119 PHE A N 1
ATOM 892 C CA . PHE A 1 119 ? -26.037 27.025 14.538 1.00 71.25 119 PHE A CA 1
ATOM 893 C C . PHE A 1 119 ? -25.772 27.516 13.109 1.00 71.25 119 PHE A C 1
ATOM 895 O O . PHE A 1 119 ? -24.865 28.318 12.888 1.00 71.25 119 PHE A O 1
ATOM 902 N N . VAL A 1 120 ? -26.590 27.095 12.138 1.00 71.56 120 VAL A N 1
ATOM 903 C CA . VAL A 1 120 ? -26.508 27.554 10.743 1.00 71.56 120 VAL A CA 1
ATOM 904 C C . VAL A 1 120 ? -27.360 28.811 10.551 1.00 71.56 120 VAL A C 1
ATOM 906 O O . VAL A 1 120 ? -28.522 28.745 10.168 1.00 71.56 120 VAL A O 1
ATOM 909 N N . ASN A 1 121 ? -26.760 29.973 10.815 1.00 66.31 121 ASN A N 1
ATOM 910 C CA . ASN A 1 121 ? -27.425 31.283 10.734 1.00 66.31 121 ASN A CA 1
ATOM 911 C C . ASN A 1 121 ? -27.368 31.930 9.328 1.00 66.31 121 ASN A C 1
ATOM 913 O O . ASN A 1 121 ? -27.820 33.057 9.141 1.00 66.31 121 ASN A O 1
ATOM 917 N N . ASP A 1 122 ? -26.781 31.245 8.340 1.00 62.94 122 ASP A N 1
ATOM 918 C CA . ASP A 1 122 ? -26.621 31.738 6.965 1.00 62.94 122 ASP A CA 1
ATOM 919 C C . ASP A 1 122 ? -27.380 30.850 5.969 1.00 62.94 122 ASP A C 1
ATOM 921 O O . ASP A 1 122 ? -26.808 30.045 5.235 1.00 62.94 122 ASP A O 1
ATOM 925 N N . SER A 1 123 ? -28.701 31.027 5.932 1.00 57.62 123 SER A N 1
ATOM 926 C CA . SER A 1 123 ? -29.611 30.376 4.976 1.00 57.62 123 SER A CA 1
ATOM 927 C C . SER A 1 123 ? -29.453 30.880 3.530 1.00 57.62 123 SER A C 1
ATOM 929 O O . SER A 1 123 ? -30.246 30.520 2.662 1.00 57.62 123 SER A O 1
ATOM 931 N N . THR A 1 124 ? -28.481 31.762 3.270 1.00 58.69 124 THR A N 1
ATOM 932 C CA . THR A 1 124 ? -28.280 32.467 1.993 1.00 58.69 124 THR A CA 1
ATOM 933 C C . THR A 1 124 ? -26.946 32.167 1.316 1.00 58.69 124 THR A C 1
ATOM 935 O O . THR A 1 124 ? -26.789 32.427 0.121 1.00 58.69 124 THR A O 1
ATOM 938 N N . ARG A 1 125 ? -25.985 31.583 2.033 1.00 56.81 125 ARG A N 1
ATOM 939 C CA . ARG A 1 125 ? -24.727 31.102 1.464 1.00 56.81 125 ARG A CA 1
ATOM 940 C C . ARG A 1 125 ? -24.974 29.791 0.723 1.00 56.81 125 ARG A C 1
ATOM 942 O O . ARG A 1 125 ? -25.039 28.734 1.341 1.00 56.81 125 ARG A O 1
ATOM 949 N N . ASN A 1 126 ? -25.133 29.898 -0.602 1.00 53.59 126 ASN A N 1
ATOM 950 C CA . ASN A 1 126 ? -25.338 28.797 -1.556 1.00 53.59 126 ASN A CA 1
ATOM 951 C C . ASN A 1 126 ? -24.698 27.472 -1.096 1.00 53.59 126 ASN A C 1
ATOM 953 O O . ASN A 1 126 ? -23.480 27.315 -1.173 1.00 53.59 126 ASN A O 1
ATOM 957 N N . GLY A 1 127 ? -25.529 26.523 -0.659 1.00 52.88 127 GLY A N 1
ATOM 958 C CA . GLY A 1 127 ? -25.084 25.203 -0.203 1.00 52.88 127 GLY A CA 1
ATOM 959 C C . GLY A 1 127 ? -26.186 24.392 0.483 1.00 52.88 127 GLY A C 1
ATOM 960 O O . GLY A 1 127 ? -26.365 23.219 0.169 1.00 52.88 127 GLY A O 1
ATOM 961 N N . ALA A 1 128 ? -26.978 25.016 1.359 1.00 48.47 128 ALA A N 1
ATOM 962 C CA . ALA A 1 128 ? -28.094 24.350 2.034 1.00 48.47 128 ALA A CA 1
ATOM 963 C C . ALA A 1 128 ? -29.375 24.370 1.175 1.00 48.47 128 ALA A C 1
ATOM 965 O O . ALA A 1 128 ? -29.971 25.423 0.952 1.00 48.47 128 ALA A O 1
ATOM 966 N N . SER A 1 129 ? -29.814 23.201 0.702 1.00 43.88 129 SER A N 1
ATOM 967 C CA . SER A 1 129 ? -31.079 23.053 -0.032 1.00 43.88 129 SER A CA 1
ATOM 968 C C . SER A 1 129 ? -32.278 23.072 0.921 1.00 43.88 129 SER A C 1
ATOM 970 O O . SER A 1 129 ? -32.465 22.143 1.704 1.00 43.88 129 SER A O 1
ATOM 972 N N . SER A 1 130 ? -33.125 24.098 0.827 1.00 48.34 130 SER A N 1
ATOM 973 C CA . SER A 1 130 ? -34.344 24.209 1.637 1.00 48.34 130 SER A CA 1
ATOM 974 C C . SER A 1 130 ? -35.421 23.197 1.234 1.00 48.34 130 SER A C 1
ATOM 976 O O . SER A 1 130 ? -36.090 23.366 0.213 1.00 48.34 130 SER A O 1
ATOM 978 N N . ALA A 1 131 ? -35.678 22.214 2.097 1.00 44.75 131 ALA A N 1
ATOM 979 C CA . ALA A 1 131 ? -37.002 21.609 2.220 1.00 44.75 131 ALA A CA 1
ATOM 980 C C . ALA A 1 131 ? -37.816 22.452 3.219 1.00 44.75 131 ALA A C 1
ATOM 982 O O . ALA A 1 131 ? -37.433 22.592 4.379 1.00 44.75 131 ALA A O 1
ATOM 983 N N . SER A 1 132 ? -38.895 23.078 2.748 1.00 46.53 132 SER A N 1
ATOM 984 C CA . SER A 1 132 ? -39.732 23.975 3.552 1.00 46.53 132 SER A CA 1
ATOM 985 C C . SER A 1 132 ? -40.751 23.180 4.360 1.00 46.53 132 SER A C 1
ATOM 987 O O . SER A 1 132 ? -41.570 22.498 3.756 1.00 46.53 132 SER A O 1
ATOM 989 N N . GLU A 1 133 ? -40.795 23.366 5.680 1.00 36.78 133 GLU A N 1
ATOM 990 C CA . GLU A 1 133 ? -41.919 22.928 6.517 1.00 36.78 133 GLU A CA 1
ATOM 991 C C . GLU A 1 133 ? -42.371 24.036 7.477 1.00 36.78 133 GLU A C 1
ATOM 993 O O . GLU A 1 133 ? -41.625 24.964 7.786 1.00 36.78 133 GLU A O 1
ATOM 998 N N . THR A 1 134 ? -43.650 23.991 7.851 1.00 41.34 134 THR A N 1
ATOM 999 C CA . THR A 1 134 ? -44.433 25.193 8.196 1.00 41.34 134 THR A CA 1
ATOM 1000 C C . THR A 1 134 ? -44.394 25.584 9.682 1.00 41.34 134 THR A C 1
ATOM 1002 O O . THR A 1 134 ? -44.512 24.744 10.570 1.00 41.34 134 THR A O 1
ATOM 1005 N N . GLU A 1 135 ? -44.308 26.895 9.934 1.00 47.12 135 GLU A N 1
ATOM 1006 C CA . GLU A 1 135 ? -44.319 27.556 11.248 1.00 47.12 135 GLU A CA 1
ATOM 1007 C C . GLU A 1 135 ? -45.503 27.169 12.160 1.00 47.12 135 GLU A C 1
ATOM 1009 O O . GLU A 1 135 ? -46.663 27.162 11.739 1.00 47.12 135 GLU A O 1
ATOM 1014 N N . SER A 1 136 ? -45.235 26.984 13.458 1.00 36.88 136 SER A N 1
ATOM 1015 C CA . SER A 1 136 ? -46.216 27.165 14.546 1.00 36.88 136 SER A CA 1
ATOM 1016 C C . SER A 1 136 ? -45.504 27.430 15.877 1.00 36.88 136 SER A C 1
ATOM 1018 O O . SER A 1 136 ? -44.755 26.590 16.372 1.00 36.88 136 SER A O 1
ATOM 1020 N N . SER A 1 137 ? -45.719 28.621 16.442 1.00 46.03 137 SER A N 1
ATOM 1021 C CA . SER A 1 137 ? -44.943 29.176 17.562 1.00 46.03 137 SER A CA 1
ATOM 1022 C C . SER A 1 137 ? -45.614 29.013 18.934 1.00 46.03 137 SER A C 1
ATOM 1024 O O . SER A 1 137 ? -46.815 29.246 19.057 1.00 46.03 137 SER A O 1
ATOM 1026 N N . ALA A 1 138 ? -44.808 28.719 19.963 1.00 34.84 138 ALA A N 1
ATOM 1027 C CA . ALA A 1 138 ? -44.956 29.117 21.378 1.00 34.84 138 ALA A CA 1
ATOM 1028 C C . ALA A 1 138 ? -43.689 28.616 22.125 1.00 34.84 138 ALA A C 1
ATOM 1030 O O . ALA A 1 138 ? -43.538 27.407 22.269 1.00 34.84 138 ALA A O 1
ATOM 1031 N N . SER A 1 139 ? -42.634 29.404 22.378 1.00 39.66 139 SER A N 1
ATOM 1032 C CA . SER A 1 139 ? -42.480 30.611 23.231 1.00 39.66 139 SER A CA 1
ATOM 1033 C C . SER A 1 139 ? -42.113 30.293 24.693 1.00 39.66 139 SER A C 1
ATOM 1035 O O . SER A 1 139 ? -42.646 29.349 25.267 1.00 39.66 139 SER A O 1
ATOM 1037 N N . GLU A 1 140 ? -41.252 31.147 25.272 1.00 38.22 140 GLU A N 1
ATOM 1038 C CA . GLU A 1 140 ? -40.738 31.176 26.662 1.00 38.22 140 GLU A CA 1
ATOM 1039 C C . GLU A 1 140 ? -39.672 30.089 27.016 1.00 38.22 140 GLU A C 1
ATOM 1041 O O . GLU A 1 140 ? -40.012 29.007 27.482 1.00 38.22 140 GLU A O 1
ATOM 1046 N N . GLU A 1 141 ? -38.381 30.214 26.659 1.00 44.25 141 GLU A N 1
ATOM 1047 C CA . GLU A 1 141 ? -37.308 31.128 27.155 1.00 44.25 141 GLU A CA 1
ATOM 1048 C C . GLU A 1 141 ? -36.543 30.646 28.418 1.00 44.25 141 GLU A C 1
ATOM 1050 O O . GLU A 1 141 ? -37.086 30.677 29.521 1.00 44.25 141 GLU A O 1
ATOM 1055 N N . SER A 1 142 ? -35.247 30.291 28.274 1.00 36.22 142 SER A N 1
ATOM 1056 C CA . SER A 1 142 ? -34.109 30.939 28.985 1.00 36.22 142 SER A CA 1
ATOM 1057 C C . SER A 1 142 ? -32.749 30.203 28.841 1.00 36.22 142 SER A C 1
ATOM 1059 O O . SER A 1 142 ? -32.546 29.141 29.419 1.00 36.22 142 SER A O 1
ATOM 1061 N N . SER A 1 143 ? -31.796 30.876 28.178 1.00 38.72 143 SER A N 1
ATOM 1062 C CA . SER A 1 143 ? -30.332 30.911 28.438 1.00 38.72 143 SER A CA 1
ATOM 1063 C C . SER A 1 143 ? -29.439 29.644 28.349 1.00 38.72 143 SER A C 1
ATOM 1065 O O . SER A 1 143 ? -29.410 28.826 29.260 1.00 38.72 143 SER A O 1
ATOM 1067 N N . SER A 1 144 ? -28.590 29.609 27.304 1.00 42.31 144 SER A N 1
ATOM 1068 C CA . SER A 1 144 ? -27.111 29.424 27.323 1.00 42.31 144 SER A CA 1
ATOM 1069 C C . SER A 1 144 ? -26.443 28.714 28.531 1.00 42.31 144 SER A C 1
ATOM 1071 O O . SER A 1 144 ? -26.582 29.191 29.652 1.00 42.31 144 SER A O 1
ATOM 1073 N N . GLU A 1 145 ? -25.588 27.680 28.427 1.00 42.88 145 GLU A N 1
ATOM 1074 C CA . GLU A 1 145 ? -24.935 26.920 27.319 1.00 42.88 145 GLU A CA 1
ATOM 1075 C C . GLU A 1 145 ? -24.634 25.468 27.840 1.00 42.88 145 GLU A C 1
ATOM 1077 O O . GLU A 1 145 ? -25.064 25.151 28.947 1.00 42.88 145 GLU A O 1
ATOM 1082 N N . THR A 1 146 ? -23.960 24.492 27.200 1.00 40.69 146 THR A N 1
ATOM 1083 C CA . THR A 1 146 ? -22.999 24.429 26.068 1.00 40.69 146 THR A CA 1
ATOM 1084 C C . THR A 1 146 ? -23.191 23.187 25.160 1.00 40.69 146 THR A C 1
ATOM 1086 O O . THR A 1 146 ? -24.114 22.394 25.318 1.00 40.69 146 THR A O 1
ATOM 1089 N N . SER A 1 147 ? -22.264 23.044 24.209 1.00 45.53 147 SER A N 1
ATOM 1090 C CA . SER A 1 147 ? -21.918 21.933 23.305 1.00 45.53 147 SER A CA 1
ATOM 1091 C C . SER A 1 147 ? -21.692 20.550 23.978 1.00 45.53 147 SER A C 1
ATOM 1093 O O . SER A 1 147 ? -21.501 20.480 25.189 1.00 45.53 147 SER A O 1
ATOM 1095 N N . SER A 1 148 ? -21.648 19.408 23.272 1.00 38.97 148 SER A N 1
ATOM 1096 C CA . SER A 1 148 ? -21.326 19.193 21.848 1.00 38.97 148 SER A CA 1
ATOM 1097 C C . SER A 1 148 ? -21.981 17.921 21.289 1.00 38.97 148 SER A C 1
ATOM 1099 O O . SER A 1 148 ? -22.001 16.900 21.969 1.00 38.97 148 SER A O 1
ATOM 1101 N N . ALA A 1 149 ? -22.382 17.945 20.017 1.00 36.84 149 ALA A N 1
ATOM 1102 C CA . ALA A 1 149 ? -22.508 16.746 19.190 1.00 36.84 149 ALA A CA 1
ATOM 1103 C C . ALA A 1 149 ? -22.128 17.106 17.748 1.00 36.84 149 ALA A C 1
ATOM 1105 O O . ALA A 1 149 ? -22.878 17.788 17.053 1.00 36.84 149 ALA A O 1
ATOM 1106 N N . VAL A 1 150 ? -20.940 16.670 17.337 1.00 46.09 150 VAL A N 1
ATOM 1107 C CA . VAL A 1 150 ? -20.681 16.272 15.951 1.00 46.09 150 VAL A CA 1
ATOM 1108 C C . VAL A 1 150 ? -20.441 14.757 16.054 1.00 46.09 150 VAL A C 1
ATOM 1110 O O . VAL A 1 150 ? -19.757 14.324 16.980 1.00 46.09 150 VAL A O 1
ATOM 1113 N N . GLU A 1 151 ? -21.170 13.895 15.346 1.00 44.53 151 GLU A N 1
ATOM 1114 C CA . GLU A 1 151 ? -21.197 13.778 13.880 1.00 44.53 151 GLU A CA 1
ATOM 1115 C C . GLU A 1 151 ? -19.758 13.647 13.355 1.00 44.53 151 GLU A C 1
ATOM 1117 O O . GLU A 1 151 ? -18.920 14.521 13.552 1.00 44.53 151 GLU A O 1
ATOM 1122 N N . SER A 1 152 ? -19.400 12.456 12.883 1.00 46.53 152 SER A N 1
ATOM 1123 C CA . SER A 1 152 ? -19.425 12.160 11.442 1.00 46.53 152 SER A CA 1
ATOM 1124 C C . SER A 1 152 ? -18.250 12.872 10.756 1.00 46.53 152 SER A C 1
ATOM 1126 O O . SER A 1 152 ? -18.167 14.092 10.691 1.00 46.53 152 SER A O 1
ATOM 1128 N N . SER A 1 153 ? -17.191 12.127 10.457 1.00 39.72 153 SER A N 1
ATOM 1129 C CA . SER A 1 153 ? -17.042 11.458 9.159 1.00 39.72 153 SER A CA 1
ATOM 1130 C C . SER A 1 153 ? -16.711 12.458 8.037 1.00 39.72 153 SER A C 1
ATOM 1132 O O . SER A 1 153 ? -17.555 13.249 7.633 1.00 39.72 153 SER A O 1
ATOM 1134 N N . GLU A 1 154 ? -15.481 12.351 7.525 1.00 48.03 154 GLU A N 1
ATOM 1135 C CA . GLU A 1 154 ? -15.121 12.505 6.104 1.00 48.03 154 GLU A CA 1
ATOM 1136 C C . GLU A 1 154 ? -15.694 13.700 5.312 1.00 48.03 154 GLU A C 1
ATOM 1138 O O . GLU A 1 154 ? -16.843 13.689 4.876 1.00 48.03 154 GLU A O 1
ATOM 1143 N N . SER A 1 155 ? -14.818 14.654 4.953 1.00 40.25 155 SER A N 1
ATOM 1144 C CA . SER A 1 155 ? -14.510 14.959 3.536 1.00 40.25 155 SER A CA 1
ATOM 1145 C C . SER A 1 155 ? -13.554 16.152 3.346 1.00 40.25 155 SER A C 1
ATOM 1147 O O . SER A 1 155 ? -13.939 17.296 3.556 1.00 40.25 155 SER A O 1
ATOM 1149 N N . SER A 1 156 ? -12.382 15.857 2.769 1.00 45.94 156 SER A N 1
ATOM 1150 C CA . SER A 1 156 ? -11.790 16.570 1.616 1.00 45.94 156 SER A CA 1
ATOM 1151 C C . SER A 1 156 ? -11.262 18.022 1.694 1.00 45.94 156 SER A C 1
ATOM 1153 O O . SER A 1 156 ? -11.818 18.914 2.319 1.00 45.94 156 SER A O 1
ATOM 1155 N N . ALA A 1 157 ? -10.271 18.243 0.815 1.00 34.72 157 ALA A N 1
ATOM 1156 C CA . ALA A 1 157 ? -9.887 19.491 0.134 1.00 34.72 157 ALA A CA 1
ATOM 1157 C C . ALA A 1 157 ? -8.865 20.455 0.788 1.00 34.72 157 ALA A C 1
ATOM 1159 O O . ALA A 1 157 ? -9.161 21.259 1.666 1.00 34.72 157 ALA A O 1
ATOM 1160 N N . SER A 1 158 ? -7.667 20.420 0.192 1.00 38.38 158 SER A N 1
ATOM 1161 C CA . SER A 1 158 ? -6.714 21.503 -0.102 1.00 38.38 158 SER A CA 1
ATOM 1162 C C . SER A 1 158 ? -7.062 22.944 0.302 1.00 38.38 158 SER A C 1
ATOM 1164 O O . SER A 1 158 ? -8.095 23.474 -0.109 1.00 38.38 158 SER A O 1
ATOM 1166 N N . SER A 1 159 ? -6.071 23.677 0.831 1.00 36.44 159 SER A N 1
ATOM 1167 C CA . SER A 1 159 ? -5.271 24.618 0.008 1.00 36.44 159 SER A CA 1
ATOM 1168 C C . SER A 1 159 ? -4.135 25.288 0.799 1.00 36.44 159 SER A C 1
ATOM 1170 O O . SER A 1 159 ? -4.362 25.874 1.849 1.00 36.44 159 SER A O 1
ATOM 1172 N N . GLU A 1 160 ? -2.933 25.215 0.227 1.00 37.84 160 GLU A N 1
ATOM 1173 C CA . GLU A 1 160 ? -1.882 26.248 0.176 1.00 37.84 160 GLU A CA 1
ATOM 1174 C C . GLU A 1 160 ? -1.642 27.178 1.388 1.00 37.84 160 GLU A C 1
ATOM 1176 O O . GLU A 1 160 ? -2.377 28.133 1.636 1.00 37.84 160 GLU A O 1
ATOM 1181 N N . VAL A 1 161 ? -0.465 27.035 2.013 1.00 36.16 161 VAL A N 1
ATOM 1182 C CA . VAL A 1 161 ? 0.233 28.171 2.635 1.00 36.16 161 VAL A CA 1
ATOM 1183 C C . VAL A 1 161 ? 1.715 28.154 2.261 1.00 36.16 161 VAL A C 1
ATOM 1185 O O . VAL A 1 161 ? 2.469 27.257 2.631 1.00 36.16 161 VAL A O 1
ATOM 1188 N N . SER A 1 162 ? 2.137 29.167 1.507 1.00 44.78 162 SER A N 1
ATOM 1189 C CA . SER A 1 162 ? 3.544 29.406 1.189 1.00 44.78 162 SER A CA 1
ATOM 1190 C C . SER A 1 162 ? 4.332 29.758 2.451 1.00 44.78 162 SER A C 1
ATOM 1192 O O . SER A 1 162 ? 3.867 30.531 3.290 1.00 44.78 162 SER A O 1
ATOM 1194 N N . SER A 1 163 ? 5.567 29.277 2.561 1.00 43.97 163 SER A N 1
ATOM 1195 C CA . SER A 1 163 ? 6.563 29.845 3.476 1.00 43.97 163 SER A CA 1
ATOM 1196 C C . SER A 1 163 ? 7.928 29.818 2.800 1.00 43.97 163 SER A C 1
ATOM 1198 O O . SER A 1 163 ? 8.526 28.766 2.598 1.00 43.97 163 SER A O 1
ATOM 1200 N N . GLU A 1 164 ? 8.359 31.005 2.380 1.00 41.84 164 GLU A N 1
ATOM 1201 C CA . GLU A 1 164 ? 9.614 31.255 1.674 1.00 41.84 164 GLU A CA 1
ATOM 1202 C C . GLU A 1 164 ? 10.812 31.226 2.640 1.00 41.84 164 GLU A C 1
ATOM 1204 O O . GLU A 1 164 ? 10.682 31.497 3.835 1.00 41.84 164 GLU A O 1
ATOM 1209 N N . SER A 1 165 ? 11.981 30.857 2.113 1.00 42.59 165 SER A N 1
ATOM 1210 C CA . SER A 1 165 ? 13.194 30.577 2.887 1.00 42.59 165 SER A CA 1
ATOM 1211 C C . SER A 1 165 ? 13.827 31.814 3.530 1.00 42.59 165 SER A C 1
ATOM 1213 O O . SER A 1 165 ? 13.921 32.881 2.928 1.00 42.59 165 SER A O 1
ATOM 1215 N N . SER A 1 166 ? 14.422 31.609 4.706 1.00 48.19 166 SER A N 1
ATOM 1216 C CA . SER A 1 166 ? 15.459 32.482 5.265 1.00 48.19 166 SER A CA 1
ATOM 1217 C C . SER A 1 166 ? 16.641 32.656 4.300 1.00 48.19 166 SER A C 1
ATOM 1219 O O . SER A 1 166 ? 17.098 31.675 3.711 1.00 48.19 166 SER A O 1
ATOM 1221 N N . ALA A 1 167 ? 17.200 33.868 4.225 1.00 47.22 167 ALA A N 1
ATOM 1222 C CA . ALA A 1 167 ? 18.549 34.131 3.713 1.00 47.22 167 ALA A CA 1
ATOM 1223 C C . ALA A 1 167 ? 19.097 35.450 4.294 1.00 47.22 167 ALA A C 1
ATOM 1225 O O . ALA A 1 167 ? 18.622 36.528 3.938 1.00 47.22 167 ALA A O 1
ATOM 1226 N N . ALA A 1 168 ? 20.079 35.366 5.199 1.00 48.44 168 ALA A N 1
ATOM 1227 C CA . ALA A 1 168 ? 20.798 36.522 5.745 1.00 48.44 168 ALA A CA 1
ATOM 1228 C C . ALA A 1 168 ? 22.146 36.115 6.382 1.00 48.44 168 ALA A C 1
ATOM 1230 O O . ALA A 1 168 ? 22.223 36.033 7.600 1.00 48.44 168 ALA A O 1
ATOM 1231 N N . GLU A 1 169 ? 23.157 35.854 5.548 1.00 41.00 169 GLU A N 1
ATOM 1232 C CA . GLU A 1 169 ? 24.628 36.001 5.715 1.00 41.00 169 GLU A CA 1
ATOM 1233 C C . GLU A 1 169 ? 25.196 35.827 4.280 1.00 41.00 169 GLU A C 1
ATOM 1235 O O . GLU A 1 169 ? 24.667 35.002 3.532 1.00 41.00 169 GLU A O 1
ATOM 1240 N N . GLU A 1 170 ? 26.176 36.574 3.762 1.00 37.12 170 GLU A N 1
ATOM 1241 C CA . GLU A 1 170 ? 27.060 37.628 4.303 1.00 37.12 170 GLU A CA 1
ATOM 1242 C C 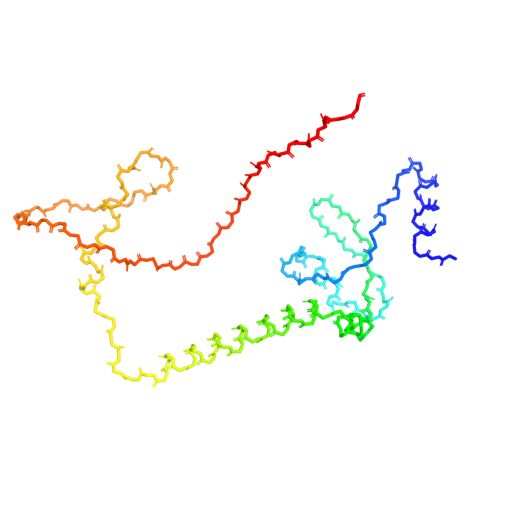. GLU A 1 170 ? 27.240 38.748 3.245 1.00 37.12 170 GLU A C 1
ATOM 1244 O O . GLU A 1 170 ? 27.267 3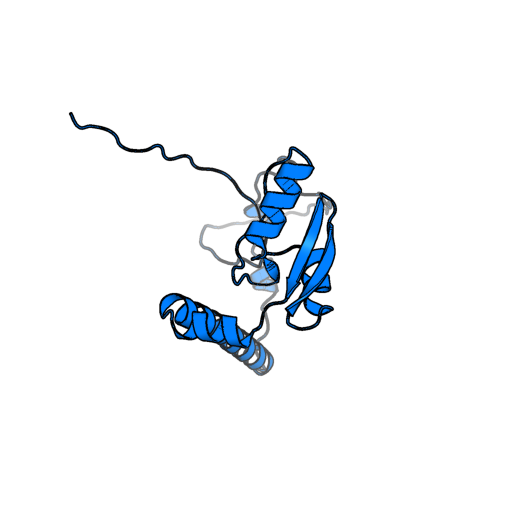8.412 2.036 1.00 37.12 170 GLU A O 1
#

Sequence (170 aa):
MTVSEAADDYASETSGESTYYQPSPTKGENITSELATALEGADEGEAVVAETSNALYVIRKLSIADAYDEVEADEDQYISLLADMKGEEFNDYVLEQAQSVEGVELNQSAMNTVKLSSFVNDSTRNGASSASETESSASEESSSETSSAVESSESSASSEVSSESSAAEE

Foldseek 3Di:
DDPQVVQCVVCVVVVHDRPDDDDDDDPLVPDDPQVSVQLVPDDAQDWDWTDDPPDIDTDGHHDPVVVVVVQVVDPVSVVVVVVVVVVVVVVVVVVVVVVVDPPDDPPVVVVVVDDVCVVCVCPPPPDDDDPDDDDDDDDDDDDDDDDDDDDDDDDDDDDDDDDDDDDDDD